Protein AF-A0A954VEJ2-F1 (afdb_monomer)

Sequence (117 aa):
IPELEGKYVFGDLALQNLPPRVDGRLFYADLTSGEIKEFQLPQFANGRLPDGLTVHGFGQDGHGELYAMVTNTPADGNGGIIYQLVAVPEPSSWFLFAGLCCLVIRNVRHRRSTLSG

pLDDT: mean 78.6, std 14.65, range [45.69, 95.62]

Mean predicted aligned error: 11.72 Å

Solvent-accessible surface area (backbone atoms only — not comparable to full-atom values): 7194 Å² total; per-residue (Å²): 98,81,93,48,66,83,42,52,75,49,54,41,68,48,75,47,86,75,76,63,42,44,50,10,43,44,31,34,31,38,71,87,82,68,47,77,46,76,45,77,35,83,93,35,76,94,34,29,44,63,91,37,22,18,45,78,48,74,50,66,55,97,86,63,51,43,33,39,35,29,34,73,63,78,94,78,79,86,67,65,46,79,44,76,65,74,76,79,78,74,80,60,63,66,59,62,51,53,56,51,51,56,56,52,56,57,55,59,64,66,70,71,79,80,85,87,134

Structure (mmCIF, N/CA/C/O backbone):
data_AF-A0A954VEJ2-F1
#
_entry.id   AF-A0A954VEJ2-F1
#
loop_
_atom_site.group_PDB
_atom_site.id
_atom_site.type_symbol
_atom_site.label_atom_id
_atom_site.label_alt_id
_atom_site.label_comp_id
_atom_site.label_asym_id
_atom_site.label_entity_id
_atom_site.label_seq_id
_atom_site.pdbx_PDB_ins_code
_atom_site.Cartn_x
_atom_site.Cartn_y
_atom_site.Cartn_z
_atom_site.occupancy
_atom_site.B_iso_or_equiv
_atom_site.auth_seq_id
_atom_site.auth_comp_id
_atom_site.auth_asym_id
_atom_site.auth_atom_id
_atom_site.pdbx_PDB_model_num
ATOM 1 N N . ILE A 1 1 ? -4.957 -8.327 9.677 1.00 83.12 1 ILE A N 1
ATOM 2 C CA . ILE A 1 1 ? -4.237 -7.375 10.561 1.00 83.12 1 ILE A CA 1
ATOM 3 C C . ILE A 1 1 ? -5.283 -6.660 11.407 1.00 83.12 1 ILE A C 1
ATOM 5 O O . ILE A 1 1 ? -6.064 -5.922 10.812 1.00 83.12 1 ILE A O 1
ATOM 9 N N . PRO A 1 2 ? -5.370 -6.919 12.723 1.00 85.75 2 PRO A N 1
ATOM 10 C CA . PRO A 1 2 ? -6.414 -6.345 13.582 1.00 85.75 2 PRO A CA 1
ATOM 11 C C . PRO A 1 2 ? -6.495 -4.813 13.528 1.00 85.75 2 PRO A C 1
ATOM 13 O O . PRO A 1 2 ? -7.575 -4.244 13.445 1.00 85.75 2 PRO A O 1
ATOM 16 N N . GLU A 1 3 ? -5.353 -4.131 13.473 1.00 85.75 3 GLU A N 1
ATOM 17 C CA . GLU A 1 3 ? -5.249 -2.666 13.472 1.00 85.75 3 GLU A CA 1
ATOM 18 C C . GLU A 1 3 ? -5.797 -2.019 12.188 1.00 85.75 3 GLU A C 1
ATOM 20 O O . GLU A 1 3 ? -6.033 -0.810 12.142 1.00 85.75 3 GLU A O 1
ATOM 25 N N . LEU A 1 4 ? -5.998 -2.820 11.139 1.00 87.56 4 LEU A N 1
ATOM 26 C CA . LEU A 1 4 ? -6.543 -2.390 9.855 1.00 87.56 4 LEU A CA 1
ATOM 27 C C . LEU A 1 4 ? -8.029 -2.703 9.690 1.00 87.56 4 LEU A C 1
ATOM 29 O O . LEU A 1 4 ? -8.602 -2.387 8.647 1.00 87.56 4 LEU A O 1
ATOM 33 N N . GLU A 1 5 ? -8.673 -3.303 10.689 1.00 88.00 5 GLU A N 1
ATOM 34 C CA . GLU A 1 5 ? -10.101 -3.580 10.618 1.00 88.00 5 GLU A CA 1
ATOM 35 C C . GLU A 1 5 ? -10.900 -2.276 10.435 1.00 88.00 5 GLU A C 1
ATOM 37 O O . GLU A 1 5 ? -10.717 -1.288 11.152 1.00 88.00 5 GLU A O 1
ATOM 42 N N . GLY A 1 6 ? -11.750 -2.245 9.403 1.00 88.12 6 GLY A N 1
ATOM 43 C CA . GLY A 1 6 ? -12.524 -1.059 9.024 1.00 88.12 6 GLY A CA 1
ATOM 44 C C . GLY A 1 6 ? -11.712 0.087 8.400 1.00 88.12 6 GLY A C 1
ATOM 45 O O . GLY A 1 6 ? -12.277 1.152 8.145 1.00 88.12 6 GLY A O 1
ATOM 46 N N . LYS A 1 7 ? -10.409 -0.096 8.142 1.00 91.56 7 LYS A N 1
ATOM 47 C CA . LYS A 1 7 ? -9.569 0.886 7.440 1.00 91.56 7 LYS A CA 1
ATOM 48 C C . LYS A 1 7 ? -9.497 0.569 5.949 1.00 91.56 7 LYS A C 1
ATOM 50 O O . LYS A 1 7 ? -9.474 -0.591 5.547 1.00 91.56 7 LYS A O 1
ATOM 55 N N . TYR A 1 8 ? -9.409 1.608 5.124 1.00 93.38 8 TYR A N 1
ATOM 56 C CA . TYR A 1 8 ? -9.186 1.463 3.684 1.00 93.38 8 TYR A CA 1
ATOM 57 C C . TYR A 1 8 ? -7.710 1.692 3.357 1.00 93.38 8 TYR A C 1
ATOM 59 O O . TYR A 1 8 ? -7.207 2.794 3.566 1.00 93.38 8 TYR A O 1
ATOM 67 N N . VAL A 1 9 ? -7.012 0.665 2.870 1.00 93.62 9 VAL A N 1
ATOM 68 C CA . VAL A 1 9 ? -5.568 0.710 2.578 1.00 93.62 9 VAL A CA 1
ATOM 69 C C . VAL A 1 9 ? -5.337 1.020 1.104 1.00 93.62 9 VAL A C 1
ATOM 71 O O . VAL A 1 9 ? -5.975 0.430 0.236 1.00 93.62 9 VAL A O 1
ATOM 74 N N . PHE A 1 10 ? -4.422 1.942 0.815 1.00 93.00 10 PHE A N 1
ATOM 75 C CA . PHE A 1 10 ? -4.079 2.337 -0.551 1.00 93.00 10 PHE A CA 1
ATOM 76 C C . PHE A 1 10 ? -2.633 2.841 -0.634 1.00 93.00 10 PHE A C 1
ATOM 78 O O . PHE A 1 10 ? -1.974 3.039 0.384 1.00 93.00 10 PHE A O 1
ATOM 85 N N . GLY A 1 11 ? -2.117 3.032 -1.847 1.00 90.38 11 GLY A N 1
ATOM 86 C CA . GLY A 1 11 ? -0.774 3.566 -2.080 1.00 90.38 11 GLY A CA 1
ATOM 87 C C . GLY A 1 11 ? -0.781 4.725 -3.069 1.00 90.38 11 GLY A C 1
ATOM 88 O O . GLY A 1 11 ? -1.759 4.906 -3.796 1.00 90.38 11 GLY A O 1
ATOM 89 N N . ASP A 1 12 ? 0.295 5.516 -3.087 1.00 82.25 12 ASP A N 1
ATOM 90 C CA . ASP A 1 12 ? 0.497 6.526 -4.129 1.00 82.25 12 ASP A CA 1
ATOM 91 C C . ASP A 1 12 ? 1.284 5.958 -5.322 1.00 82.25 12 ASP A C 1
ATOM 93 O O . ASP A 1 12 ? 2.307 5.284 -5.183 1.00 82.25 12 ASP A O 1
ATOM 97 N N . LEU A 1 13 ? 0.775 6.234 -6.526 1.00 71.88 13 LEU A N 1
ATOM 98 C CA . LEU A 1 13 ? 1.513 6.039 -7.766 1.00 71.88 13 LEU A CA 1
ATOM 99 C C . LEU A 1 13 ? 2.428 7.258 -7.903 1.00 71.88 13 LEU A C 1
ATOM 101 O O . LEU A 1 13 ? 1.961 8.380 -8.125 1.00 71.88 13 LEU A O 1
ATOM 105 N N . ALA A 1 14 ? 3.720 7.071 -7.653 1.00 63.62 14 ALA A N 1
ATOM 106 C CA . ALA A 1 14 ? 4.677 8.162 -7.545 1.00 63.62 14 ALA A CA 1
ATOM 107 C C . ALA A 1 14 ? 5.015 8.730 -8.945 1.00 63.62 14 ALA A C 1
ATOM 109 O O . ALA A 1 14 ? 6.013 8.390 -9.565 1.00 63.62 14 ALA A O 1
ATOM 110 N N . LEU A 1 15 ? 4.127 9.580 -9.478 1.00 58.31 15 LEU A N 1
ATOM 111 C CA . LEU A 1 15 ? 4.174 10.115 -10.851 1.00 58.31 15 LEU A CA 1
ATOM 112 C C . LEU A 1 15 ? 4.625 11.582 -10.939 1.00 58.31 15 LEU A C 1
ATOM 114 O O . LEU A 1 15 ? 4.197 12.305 -11.841 1.00 58.31 15 LEU A O 1
ATOM 118 N N . GLN A 1 16 ? 5.432 12.091 -10.004 1.00 56.09 16 GLN A N 1
ATOM 119 C CA . GLN A 1 16 ? 5.894 13.475 -10.164 1.00 56.09 16 GLN A CA 1
ATOM 120 C C . GLN A 1 16 ? 6.986 13.568 -11.227 1.00 56.09 16 GLN A C 1
ATOM 122 O O . GLN A 1 16 ? 8.041 12.959 -11.105 1.00 56.09 16 GLN A O 1
ATOM 127 N N . ASN A 1 17 ? 6.754 14.401 -12.238 1.00 56.88 17 ASN A N 1
ATOM 128 C CA . ASN A 1 17 ? 7.788 14.879 -13.142 1.00 56.88 17 ASN A CA 1
ATOM 129 C C . ASN A 1 17 ? 8.406 16.147 -12.523 1.00 56.88 17 ASN A C 1
ATOM 131 O O . ASN A 1 17 ? 7.915 17.241 -12.770 1.00 56.88 17 ASN A O 1
ATOM 135 N N . LEU A 1 18 ? 9.480 15.973 -11.743 1.00 54.44 18 LEU A N 1
ATOM 136 C CA . LEU A 1 18 ? 10.424 16.992 -11.230 1.00 54.44 18 LEU A CA 1
ATOM 137 C C . LEU A 1 18 ? 10.115 17.677 -9.869 1.00 54.44 18 LEU A C 1
ATOM 139 O O . LEU A 1 18 ? 9.266 18.563 -9.803 1.00 54.44 18 LEU A O 1
ATOM 143 N N . PRO A 1 19 ? 10.913 17.381 -8.816 1.00 57.16 19 PRO A N 1
ATOM 144 C CA . PRO A 1 19 ? 11.830 16.242 -8.731 1.00 57.16 19 PRO A CA 1
ATOM 145 C C . PRO A 1 19 ? 11.023 14.933 -8.716 1.00 57.16 19 PRO A C 1
ATOM 147 O O . PRO A 1 19 ? 9.947 14.902 -8.116 1.00 57.16 19 PRO A O 1
ATOM 150 N N . PRO A 1 20 ? 11.495 13.856 -9.372 1.00 62.72 20 PRO A N 1
ATOM 151 C CA . PRO A 1 20 ? 10.794 12.584 -9.353 1.00 62.72 20 PRO A CA 1
ATOM 152 C C . PRO A 1 20 ? 10.554 12.139 -7.920 1.00 62.72 20 PRO A C 1
ATOM 154 O O . PRO A 1 20 ? 11.497 11.952 -7.149 1.00 62.72 20 PRO A O 1
ATOM 157 N N . ARG A 1 21 ? 9.284 11.990 -7.546 1.00 59.66 21 ARG A N 1
ATOM 158 C CA . ARG A 1 21 ? 8.957 11.250 -6.336 1.00 59.66 21 ARG A CA 1
ATOM 159 C C . ARG A 1 21 ? 9.164 9.795 -6.722 1.00 59.66 21 ARG A C 1
ATOM 161 O O . ARG A 1 21 ? 8.325 9.237 -7.407 1.00 59.66 21 ARG A O 1
ATOM 168 N N . VAL A 1 22 ? 10.339 9.264 -6.406 1.00 64.56 22 VAL A N 1
ATOM 169 C CA . VAL A 1 22 ? 10.743 7.932 -6.870 1.00 64.56 22 VAL A CA 1
ATOM 170 C C . VAL A 1 22 ? 10.048 6.861 -6.031 1.00 64.56 22 VAL A C 1
ATOM 172 O O . VAL A 1 22 ? 9.535 5.891 -6.565 1.00 64.56 22 VAL A O 1
ATOM 175 N N . ASP A 1 23 ? 9.923 7.102 -4.728 1.00 78.12 23 ASP A N 1
ATOM 176 C CA . ASP A 1 23 ? 9.514 6.074 -3.777 1.00 78.12 23 ASP A CA 1
ATOM 177 C C . ASP A 1 23 ? 8.035 6.199 -3.386 1.00 78.12 23 ASP A C 1
ATOM 179 O O . ASP A 1 23 ? 7.609 7.174 -2.739 1.00 78.12 23 ASP A O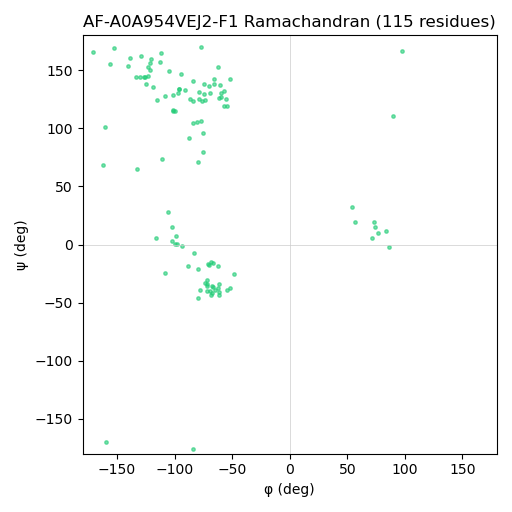 1
ATOM 183 N N . GLY A 1 24 ? 7.254 5.190 -3.767 1.00 83.88 24 GLY A N 1
ATOM 184 C CA . GLY A 1 24 ? 5.857 5.049 -3.387 1.00 83.88 24 GLY A CA 1
ATOM 185 C C . GLY A 1 24 ? 5.676 4.913 -1.875 1.00 83.88 24 GLY A C 1
ATOM 186 O O . GLY A 1 24 ? 6.552 4.457 -1.133 1.00 83.88 24 GLY A O 1
ATOM 187 N N . ARG A 1 25 ? 4.505 5.332 -1.409 1.00 88.31 25 ARG A N 1
ATOM 188 C CA . A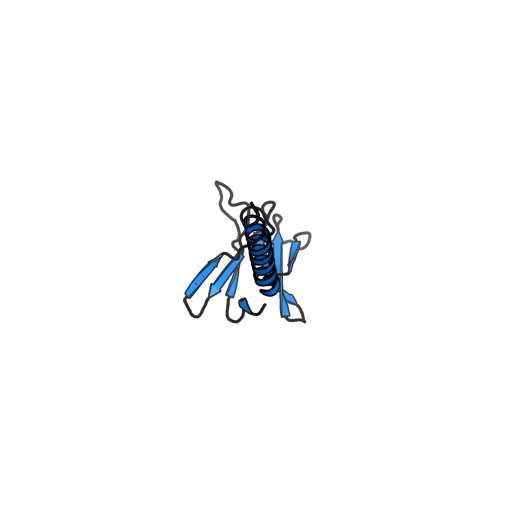RG A 1 25 ? 4.065 5.238 -0.017 1.00 88.31 25 ARG A CA 1
ATOM 189 C C . ARG A 1 25 ? 2.787 4.441 0.092 1.00 88.31 25 ARG A C 1
ATOM 191 O O . ARG A 1 25 ? 1.984 4.392 -0.838 1.00 88.31 25 ARG A O 1
ATOM 198 N N . LEU A 1 26 ? 2.588 3.887 1.278 1.00 91.25 26 LEU A N 1
ATOM 199 C CA . LEU A 1 26 ? 1.340 3.270 1.678 1.00 91.25 26 LEU A CA 1
ATOM 200 C C . LEU A 1 26 ? 0.607 4.191 2.653 1.00 91.25 26 LEU A C 1
ATOM 202 O O . LEU A 1 26 ? 1.215 4.933 3.424 1.00 91.25 26 LEU A O 1
ATOM 206 N N . PHE A 1 27 ? -0.713 4.125 2.617 1.00 92.25 27 PHE A N 1
ATOM 207 C CA . PHE A 1 27 ? -1.619 4.897 3.448 1.00 92.25 27 PHE A CA 1
ATOM 208 C C . PHE A 1 27 ? -2.766 4.017 3.913 1.00 92.25 27 PHE A C 1
ATOM 210 O O . PHE A 1 27 ? -3.092 3.000 3.297 1.00 92.25 27 PHE A O 1
ATOM 217 N N . TYR A 1 28 ? -3.427 4.465 4.970 1.00 93.50 28 TYR A N 1
ATOM 218 C CA . TYR A 1 28 ? -4.744 3.978 5.327 1.00 93.50 28 TYR A CA 1
ATOM 219 C C . TYR A 1 28 ? -5.671 5.150 5.642 1.00 93.50 28 TYR A C 1
ATOM 221 O O . TYR A 1 28 ? -5.249 6.167 6.199 1.00 93.50 28 TYR A O 1
ATOM 229 N N . ALA A 1 29 ? -6.940 5.002 5.278 1.00 95.62 29 ALA A N 1
ATOM 230 C CA . ALA A 1 29 ? -8.006 5.896 5.689 1.00 95.62 29 ALA A CA 1
ATOM 231 C C . ALA A 1 29 ? -8.809 5.256 6.820 1.00 95.62 29 ALA A C 1
ATOM 233 O O . ALA A 1 29 ? -9.271 4.116 6.712 1.00 95.62 29 ALA A O 1
ATOM 234 N N . ASP A 1 30 ? -8.990 6.010 7.896 1.00 94.31 30 ASP A N 1
ATOM 235 C CA . ASP A 1 30 ? -9.999 5.733 8.902 1.00 94.31 30 ASP A CA 1
ATOM 236 C C . ASP A 1 30 ? -11.327 6.319 8.431 1.00 94.31 30 ASP A C 1
ATOM 238 O O . ASP A 1 30 ? -11.535 7.530 8.470 1.00 94.31 30 ASP A O 1
ATOM 242 N N . LEU A 1 31 ? -12.229 5.457 7.965 1.00 89.00 31 LEU A N 1
ATOM 243 C CA . LEU A 1 31 ? -13.510 5.896 7.413 1.00 89.00 31 LEU A CA 1
ATOM 244 C C . LEU A 1 31 ? -14.463 6.446 8.483 1.00 89.00 31 LEU A C 1
ATOM 246 O O . LEU A 1 31 ? -15.405 7.157 8.145 1.00 89.00 31 LEU A O 1
ATOM 250 N N . THR A 1 32 ? -14.209 6.152 9.761 1.00 91.25 32 THR A N 1
ATOM 251 C CA . THR A 1 32 ? -15.015 6.657 10.876 1.00 91.25 32 THR A CA 1
ATOM 252 C C . THR A 1 32 ? -14.630 8.089 11.228 1.00 91.25 32 THR A C 1
ATOM 254 O O . THR A 1 32 ? -15.505 8.930 11.417 1.00 91.25 32 THR A O 1
ATOM 257 N N . SER A 1 33 ? -13.328 8.383 11.323 1.00 93.56 33 SER A N 1
ATOM 258 C CA . SER A 1 33 ? -12.841 9.735 11.637 1.00 93.56 33 SER A CA 1
ATOM 259 C C . SER A 1 33 ? -12.654 10.620 10.402 1.00 93.56 33 SER A C 1
ATOM 261 O O . SER A 1 33 ? -12.582 11.840 10.531 1.00 93.56 33 SER A O 1
ATOM 263 N N . GLY A 1 34 ? -12.569 10.025 9.209 1.00 93.25 34 GLY A N 1
ATOM 264 C CA . GLY A 1 34 ? -12.239 10.714 7.961 1.00 93.25 34 GLY A CA 1
ATOM 265 C C . GLY A 1 34 ? -10.748 11.034 7.804 1.00 93.25 34 GLY A C 1
ATOM 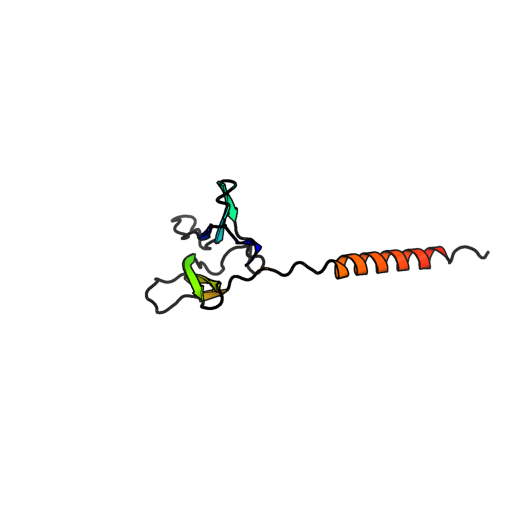266 O O . GLY A 1 34 ? -10.375 11.778 6.899 1.00 93.25 34 GLY A O 1
ATOM 267 N N . GLU A 1 35 ? -9.882 10.506 8.673 1.00 95.31 35 GLU A N 1
ATOM 268 C CA . GLU A 1 35 ? -8.444 10.772 8.627 1.00 95.31 35 GLU A CA 1
ATOM 269 C C . GLU A 1 35 ? -7.721 9.852 7.641 1.00 95.31 35 GLU A C 1
ATOM 271 O O . GLU A 1 35 ? -7.964 8.646 7.595 1.00 95.31 35 GLU A O 1
ATOM 276 N N . ILE A 1 36 ? -6.753 10.410 6.912 1.00 94.69 36 ILE A N 1
ATOM 277 C CA . ILE A 1 36 ? -5.791 9.652 6.107 1.00 94.69 36 ILE A CA 1
ATOM 278 C C . ILE A 1 36 ? -4.433 9.724 6.796 1.00 94.69 36 ILE A C 1
ATOM 280 O O . ILE A 1 36 ? -3.940 10.813 7.097 1.00 94.69 36 ILE A O 1
ATOM 284 N N . LYS A 1 37 ? -3.815 8.565 7.028 1.00 92.56 37 LYS A N 1
ATOM 285 C CA . LYS A 1 37 ? -2.513 8.445 7.691 1.00 92.56 37 LYS A CA 1
ATOM 286 C C . LYS A 1 37 ? -1.544 7.646 6.833 1.00 92.56 37 LYS A C 1
ATOM 288 O O . LYS A 1 37 ? -1.929 6.706 6.140 1.00 92.56 37 LYS A O 1
ATOM 293 N N . GLU A 1 38 ? -0.275 8.041 6.878 1.00 89.69 38 GLU A N 1
ATOM 294 C CA . GLU A 1 38 ? 0.807 7.331 6.196 1.00 89.69 38 GLU A CA 1
ATOM 295 C C . GLU A 1 38 ? 1.138 6.040 6.953 1.00 89.69 38 GLU A C 1
ATOM 297 O O . GLU A 1 38 ? 1.351 6.049 8.169 1.00 89.69 38 GLU A O 1
ATOM 302 N N . PHE A 1 39 ? 1.175 4.931 6.221 1.00 86.56 39 PHE A N 1
ATOM 303 C CA . PHE A 1 39 ? 1.565 3.627 6.728 1.00 86.56 39 PHE A CA 1
ATOM 304 C C . PHE A 1 39 ? 3.091 3.604 6.843 1.00 86.56 39 PHE A C 1
ATOM 306 O O . PHE A 1 39 ? 3.798 3.566 5.837 1.00 86.56 39 PHE A O 1
ATOM 313 N N . GLN A 1 40 ? 3.608 3.681 8.068 1.00 84.62 40 GLN A N 1
ATOM 314 C CA . GLN A 1 40 ? 5.052 3.713 8.292 1.00 84.62 40 GLN A CA 1
ATOM 315 C C . GLN A 1 40 ? 5.672 2.353 7.956 1.00 84.62 40 GLN A C 1
ATOM 317 O O . GLN A 1 40 ? 5.210 1.321 8.440 1.00 84.62 40 GLN A O 1
ATOM 322 N N . LEU A 1 41 ? 6.738 2.365 7.154 1.00 85.06 41 LEU A N 1
ATOM 323 C CA . LEU A 1 41 ? 7.504 1.175 6.774 1.00 85.06 41 LEU A CA 1
ATOM 324 C C . LEU A 1 41 ? 8.896 1.221 7.425 1.00 85.06 41 LEU A C 1
ATOM 326 O O . LEU A 1 41 ? 9.879 1.528 6.748 1.00 85.06 41 LEU A O 1
ATOM 330 N N . PRO A 1 42 ? 9.009 0.978 8.743 1.00 84.31 42 PRO A N 1
ATOM 331 C CA . PRO A 1 42 ? 10.251 1.189 9.491 1.00 84.31 42 PRO A CA 1
ATOM 332 C C . PRO A 1 42 ? 11.421 0.317 9.012 1.00 84.31 42 PRO A C 1
ATOM 334 O O . PRO A 1 42 ? 12.572 0.631 9.300 1.00 84.31 42 PRO A O 1
ATOM 337 N N . GLN A 1 43 ? 11.147 -0.763 8.279 1.00 84.25 43 GLN A N 1
ATOM 338 C CA . GLN A 1 43 ? 12.165 -1.612 7.663 1.00 84.25 43 GLN A CA 1
ATOM 339 C C . GLN A 1 43 ? 12.893 -0.945 6.485 1.00 84.25 43 GLN A C 1
ATOM 341 O O . GLN A 1 43 ? 13.953 -1.420 6.082 1.00 84.25 43 GLN A O 1
ATOM 346 N N . PHE A 1 44 ? 12.340 0.132 5.925 1.00 86.69 44 PHE A N 1
ATOM 347 C CA . PHE A 1 44 ? 12.916 0.843 4.791 1.00 86.69 44 PHE A CA 1
ATOM 348 C C . PHE A 1 44 ? 13.386 2.246 5.174 1.00 86.69 44 PHE A C 1
ATOM 350 O O . PHE A 1 44 ? 12.910 2.868 6.128 1.00 86.69 44 PHE A O 1
ATOM 357 N N . ALA A 1 45 ? 14.323 2.777 4.388 1.00 83.00 45 ALA A N 1
ATOM 358 C CA . ALA A 1 45 ? 14.839 4.121 4.593 1.00 83.00 45 ALA A CA 1
ATOM 359 C C . ALA A 1 45 ? 13.709 5.161 4.496 1.00 83.00 45 ALA A C 1
ATOM 361 O O . ALA A 1 45 ? 12.925 5.170 3.548 1.00 83.00 45 ALA A O 1
ATOM 362 N N . ASN A 1 46 ? 13.636 6.056 5.485 1.00 80.94 46 ASN A N 1
ATOM 363 C CA . ASN A 1 46 ? 12.637 7.128 5.566 1.00 80.94 46 ASN A CA 1
ATOM 364 C C . ASN A 1 46 ? 11.168 6.657 5.539 1.00 80.94 46 ASN A C 1
ATOM 366 O O . ASN A 1 46 ? 10.290 7.463 5.235 1.00 80.94 46 ASN A O 1
ATOM 370 N N . GLY A 1 47 ? 10.895 5.380 5.834 1.00 81.31 47 GLY A N 1
ATOM 371 C CA . GLY A 1 47 ? 9.534 4.840 5.865 1.00 81.31 47 GLY A CA 1
ATOM 372 C C . GLY A 1 47 ? 8.891 4.641 4.489 1.00 81.31 47 GLY A C 1
ATOM 373 O O . GLY A 1 47 ? 7.667 4.578 4.410 1.00 81.31 47 GLY A O 1
ATOM 374 N N . ARG A 1 48 ? 9.680 4.571 3.408 1.00 84.75 48 ARG A N 1
ATOM 375 C CA . ARG A 1 48 ? 9.182 4.511 2.020 1.00 84.75 48 ARG A CA 1
ATOM 376 C C . ARG A 1 48 ? 9.638 3.257 1.297 1.00 84.75 48 ARG A C 1
ATOM 378 O O . ARG A 1 48 ? 10.626 2.651 1.688 1.00 84.75 48 ARG A O 1
ATOM 385 N N . LEU A 1 49 ? 8.933 2.885 0.232 1.00 88.31 49 LEU A N 1
ATOM 386 C CA . LEU A 1 49 ? 9.376 1.791 -0.627 1.00 88.31 49 LEU A CA 1
ATOM 387 C C . LEU A 1 49 ? 10.753 2.118 -1.241 1.00 88.31 49 LEU A C 1
ATOM 389 O O . LEU A 1 49 ? 10.962 3.257 -1.645 1.00 88.31 49 LEU A O 1
ATOM 393 N N . PRO A 1 50 ? 11.700 1.170 -1.293 1.00 87.56 50 PRO A N 1
ATOM 394 C CA . PRO A 1 50 ? 13.031 1.431 -1.835 1.00 87.56 50 PRO A CA 1
ATOM 395 C C . PRO A 1 50 ? 13.035 1.459 -3.371 1.00 87.56 50 PRO A C 1
ATOM 397 O O . PRO A 1 50 ? 12.073 1.043 -4.016 1.00 87.56 50 PRO A O 1
ATOM 400 N N . ASP A 1 51 ? 14.156 1.893 -3.950 1.00 86.38 51 ASP A N 1
ATOM 401 C CA . ASP A 1 51 ? 14.517 1.704 -5.364 1.00 86.38 51 ASP A CA 1
ATOM 402 C C . ASP A 1 51 ? 13.474 2.180 -6.386 1.00 86.38 51 ASP A C 1
ATOM 404 O O . ASP A 1 51 ? 13.329 1.614 -7.475 1.00 86.38 51 ASP A O 1
ATOM 408 N N . GLY A 1 52 ? 12.735 3.239 -6.057 1.00 83.94 52 GLY A N 1
ATOM 409 C CA . GLY A 1 52 ? 11.746 3.798 -6.963 1.00 83.94 52 GLY A CA 1
ATOM 410 C C . GLY A 1 52 ? 10.468 2.965 -7.107 1.00 83.94 52 GLY A C 1
ATOM 411 O O . GLY A 1 52 ? 9.728 3.129 -8.077 1.00 83.94 52 GLY A O 1
ATOM 412 N N . LEU A 1 53 ? 10.233 2.009 -6.205 1.00 88.06 53 LEU A N 1
ATOM 413 C CA . LEU A 1 53 ? 9.068 1.133 -6.259 1.00 88.06 53 LEU A CA 1
ATOM 414 C C . LEU A 1 53 ? 7.789 1.908 -5.937 1.00 88.06 53 LEU A C 1
ATOM 416 O O . LEU A 1 53 ? 7.718 2.662 -4.966 1.00 88.06 53 LEU A O 1
ATOM 420 N N . THR A 1 54 ? 6.739 1.658 -6.716 1.00 88.75 54 THR A N 1
ATOM 421 C CA . THR A 1 54 ? 5.408 2.240 -6.506 1.00 88.75 54 THR A CA 1
ATOM 422 C C . THR A 1 54 ? 4.355 1.156 -6.360 1.00 88.75 54 THR A C 1
ATOM 424 O O . THR A 1 54 ? 4.525 0.047 -6.868 1.00 88.75 54 THR A O 1
ATOM 427 N N . VAL A 1 55 ? 3.270 1.454 -5.642 1.00 90.06 55 VAL A N 1
ATOM 428 C CA . VAL A 1 55 ? 2.184 0.492 -5.418 1.00 90.06 55 VAL A CA 1
ATOM 429 C C . VAL A 1 55 ? 1.290 0.431 -6.650 1.00 90.06 55 VAL A C 1
ATOM 431 O O . VAL A 1 55 ? 0.757 1.447 -7.086 1.00 90.06 55 VAL A O 1
ATOM 434 N N . HIS A 1 56 ? 1.099 -0.770 -7.185 1.00 88.75 56 HIS A N 1
ATOM 435 C CA . HIS A 1 56 ? 0.263 -1.017 -8.362 1.00 88.75 56 HIS A CA 1
ATOM 436 C C . HIS A 1 56 ? -1.044 -1.732 -8.032 1.00 88.75 56 HIS A C 1
ATOM 438 O O . HIS A 1 56 ? -2.024 -1.605 -8.763 1.00 88.75 56 HIS A O 1
ATOM 444 N N . GLY A 1 57 ? -1.079 -2.477 -6.933 1.00 89.50 57 GLY A N 1
ATOM 445 C CA . GLY A 1 57 ? -2.277 -3.190 -6.534 1.00 89.50 57 GLY A CA 1
ATOM 446 C C . GLY A 1 57 ? -2.156 -3.791 -5.149 1.00 89.50 57 GLY A C 1
ATOM 447 O O . GLY A 1 57 ? -1.064 -3.914 -4.594 1.00 89.50 57 GLY A O 1
ATOM 448 N N . PHE A 1 58 ? -3.307 -4.183 -4.620 1.00 93.12 58 PHE A N 1
ATOM 449 C CA . PHE A 1 58 ? -3.416 -4.941 -3.386 1.00 93.12 58 PHE A CA 1
ATOM 450 C C . PHE A 1 58 ? -4.143 -6.251 -3.661 1.00 93.12 58 PHE A C 1
ATOM 452 O O . PHE A 1 58 ? -4.994 -6.324 -4.548 1.00 93.12 58 PHE A O 1
ATOM 459 N N . GLY A 1 59 ? -3.806 -7.274 -2.889 1.00 92.56 59 GLY A N 1
ATOM 460 C CA . GLY A 1 59 ? -4.453 -8.576 -2.940 1.00 92.56 59 GLY A CA 1
ATOM 461 C C . GLY A 1 59 ? -4.619 -9.143 -1.542 1.00 92.56 59 GLY A C 1
ATOM 462 O O . GLY A 1 59 ? -3.852 -8.815 -0.638 1.00 92.56 59 GLY A O 1
ATOM 463 N N . GLN A 1 60 ? -5.623 -9.992 -1.376 1.00 93.75 60 GLN A N 1
ATOM 464 C CA . GLN A 1 60 ? -5.808 -10.786 -0.173 1.00 93.75 60 GLN A CA 1
ATOM 465 C C . GLN A 1 60 ? -5.745 -12.262 -0.559 1.00 93.75 60 GLN A C 1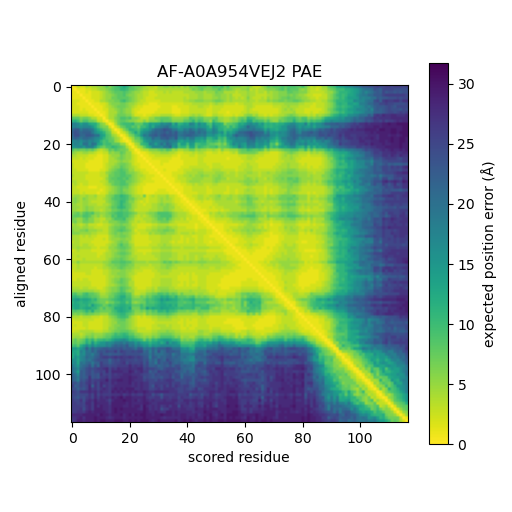
ATOM 467 O O . GLN A 1 60 ? -6.308 -12.646 -1.587 1.00 93.75 60 GLN A O 1
ATOM 472 N N . ASP A 1 61 ? -5.035 -13.073 0.220 1.00 94.25 61 ASP A N 1
ATOM 473 C CA . ASP A 1 61 ? -4.991 -14.518 -0.006 1.00 94.25 61 ASP A CA 1
ATOM 474 C C . ASP A 1 61 ? -6.186 -15.246 0.647 1.00 94.25 61 ASP A C 1
ATOM 476 O O . ASP A 1 61 ? -7.086 -14.635 1.228 1.00 94.25 61 ASP A O 1
ATOM 480 N N . GLY A 1 62 ? -6.190 -16.582 0.566 1.00 94.50 62 GLY A N 1
ATOM 481 C CA . GLY A 1 62 ? -7.240 -17.418 1.156 1.00 94.50 62 GLY A CA 1
ATOM 482 C C . GLY A 1 62 ? -7.292 -17.408 2.691 1.00 94.50 62 GLY A C 1
ATOM 483 O O . GLY A 1 62 ? -8.307 -17.815 3.254 1.00 94.50 62 GLY A O 1
ATOM 484 N N . HIS A 1 63 ? -6.240 -16.938 3.368 1.00 93.31 63 HIS A N 1
ATOM 485 C CA . HIS A 1 63 ? -6.166 -16.821 4.829 1.00 93.31 63 HIS A CA 1
ATOM 486 C C . HIS A 1 63 ? -6.474 -15.407 5.328 1.00 93.31 63 HIS A C 1
ATOM 488 O O . HIS A 1 63 ? -6.460 -15.151 6.533 1.00 93.31 63 HIS A O 1
ATOM 494 N N . GLY A 1 64 ? -6.778 -14.483 4.418 1.00 89.69 64 GLY A N 1
ATOM 495 C CA . GLY A 1 64 ? -7.084 -13.105 4.755 1.00 89.69 64 GLY A CA 1
ATOM 496 C C . GLY A 1 64 ? -5.851 -12.216 4.939 1.00 89.69 64 GLY A C 1
ATOM 497 O O . GLY A 1 64 ? -5.986 -11.087 5.423 1.00 89.69 64 GLY A O 1
ATOM 498 N N . GLU A 1 65 ? -4.666 -12.687 4.563 1.00 92.81 65 GLU A N 1
ATOM 499 C CA . GLU A 1 65 ? -3.425 -11.923 4.615 1.00 92.81 65 GLU A CA 1
ATOM 500 C C . GLU A 1 65 ? -3.389 -10.880 3.496 1.00 92.81 65 GLU A C 1
ATOM 502 O O . GLU A 1 65 ? -3.785 -11.151 2.363 1.00 92.81 65 GLU A O 1
ATOM 507 N N . LEU A 1 66 ? -2.925 -9.672 3.815 1.00 93.38 66 LEU A N 1
ATOM 508 C CA . LEU A 1 66 ? -2.917 -8.544 2.889 1.00 93.38 66 LEU A CA 1
ATOM 509 C C . LEU A 1 66 ? -1.554 -8.419 2.208 1.00 93.38 66 LEU A C 1
ATOM 511 O O . LEU A 1 66 ? -0.517 -8.419 2.871 1.00 93.38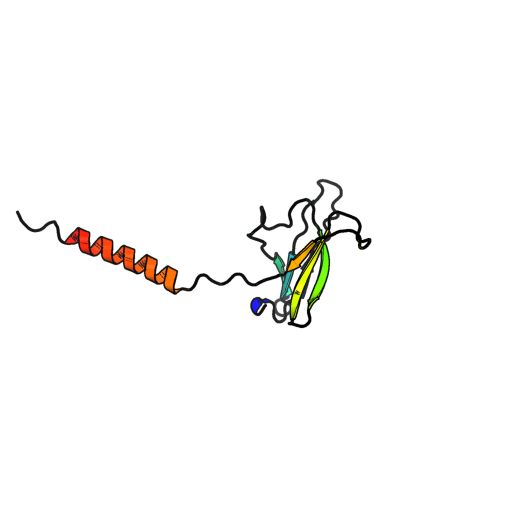 66 LEU A O 1
ATOM 515 N N . TYR A 1 67 ? -1.573 -8.231 0.895 1.00 94.38 67 TYR A N 1
ATOM 516 C CA . TYR A 1 67 ? -0.391 -8.118 0.055 1.00 94.38 67 TYR A CA 1
ATOM 517 C C . TYR A 1 67 ? -0.438 -6.847 -0.789 1.00 94.38 67 TYR A C 1
ATOM 519 O O . TYR A 1 67 ? -1.501 -6.454 -1.270 1.00 94.38 67 TYR A O 1
ATOM 527 N N . ALA A 1 68 ? 0.722 -6.231 -1.004 1.00 93.12 68 ALA A N 1
ATOM 528 C CA . ALA A 1 68 ? 0.913 -5.117 -1.923 1.00 93.12 68 ALA A CA 1
ATOM 529 C C . ALA A 1 68 ? 1.838 -5.533 -3.069 1.00 93.12 68 ALA A C 1
ATOM 531 O O . ALA A 1 68 ? 2.969 -5.965 -2.841 1.00 93.12 68 ALA A O 1
ATOM 532 N N . MET A 1 69 ? 1.362 -5.368 -4.301 1.00 92.06 69 MET A N 1
ATOM 533 C CA . MET A 1 69 ? 2.190 -5.455 -5.496 1.00 92.06 69 MET A CA 1
ATOM 534 C C . MET A 1 69 ? 2.863 -4.111 -5.727 1.00 92.06 69 MET A C 1
ATOM 536 O O . MET A 1 69 ? 2.187 -3.087 -5.879 1.00 92.06 69 MET A O 1
ATOM 540 N N . VAL A 1 70 ? 4.189 -4.131 -5.796 1.00 90.62 70 VAL A N 1
ATOM 541 C CA . VAL A 1 70 ? 5.000 -2.955 -6.086 1.00 90.62 70 VAL A CA 1
ATOM 542 C C . VAL A 1 70 ? 5.884 -3.187 -7.298 1.00 90.62 70 VAL A C 1
ATOM 544 O O . VAL A 1 70 ? 6.364 -4.294 -7.528 1.00 90.62 70 VAL A O 1
ATOM 547 N N . THR A 1 71 ? 6.107 -2.146 -8.088 1.00 89.06 71 THR A N 1
ATOM 548 C CA . THR A 1 71 ? 7.022 -2.213 -9.227 1.00 89.06 71 THR A CA 1
ATOM 549 C C . THR A 1 71 ? 7.546 -0.827 -9.594 1.00 89.06 71 THR A C 1
ATOM 551 O O . THR A 1 71 ? 6.934 0.196 -9.277 1.00 89.06 71 THR A O 1
ATOM 554 N N . ASN A 1 72 ? 8.711 -0.809 -10.234 1.00 86.38 72 ASN A N 1
ATOM 555 C CA . ASN A 1 72 ? 9.314 0.347 -10.896 1.00 86.38 72 ASN A CA 1
ATOM 556 C C . ASN A 1 72 ? 9.440 0.123 -12.419 1.00 86.38 72 ASN A C 1
ATOM 558 O O . ASN A 1 72 ? 9.994 0.955 -13.135 1.00 86.38 72 ASN A O 1
ATOM 562 N N . THR A 1 73 ? 8.901 -0.992 -12.921 1.00 81.88 73 THR A N 1
ATOM 563 C CA . THR A 1 73 ? 8.746 -1.318 -14.342 1.00 81.88 73 THR A CA 1
ATOM 564 C C . THR A 1 73 ? 7.262 -1.320 -14.726 1.00 81.88 73 THR A C 1
ATOM 566 O O . THR A 1 73 ? 6.397 -1.369 -13.846 1.00 81.88 73 THR A O 1
ATOM 569 N N . PRO A 1 74 ? 6.921 -1.285 -16.028 1.00 77.25 74 PRO A N 1
ATOM 570 C CA . PRO A 1 74 ? 5.538 -1.446 -16.471 1.00 77.25 74 PRO A CA 1
ATOM 571 C C . PRO A 1 74 ? 4.877 -2.700 -15.874 1.00 77.25 74 PRO A C 1
ATOM 573 O O . PRO A 1 74 ? 5.514 -3.743 -15.748 1.00 77.25 74 PRO A O 1
ATOM 576 N N . ALA A 1 75 ? 3.592 -2.608 -15.521 1.00 70.62 75 ALA A N 1
ATOM 577 C CA . ALA A 1 75 ? 2.809 -3.752 -15.048 1.00 70.62 75 ALA A CA 1
ATOM 578 C C . ALA A 1 75 ? 2.339 -4.625 -16.221 1.00 70.62 75 ALA A C 1
ATOM 580 O O . ALA A 1 75 ? 1.163 -4.633 -16.576 1.00 70.62 75 ALA A O 1
ATOM 581 N N . ASP A 1 76 ? 3.283 -5.336 -16.832 1.00 79.12 76 ASP A N 1
ATOM 582 C CA . ASP A 1 76 ? 3.076 -6.249 -17.963 1.00 79.12 76 ASP A CA 1
ATOM 583 C C . ASP A 1 76 ? 3.074 -7.736 -17.557 1.00 79.12 76 ASP A C 1
ATOM 585 O O . ASP A 1 76 ? 2.948 -8.617 -18.405 1.00 79.12 76 ASP A O 1
ATOM 589 N N . GLY A 1 77 ? 3.195 -8.016 -16.255 1.00 74.88 77 GLY A N 1
ATOM 590 C CA . GLY A 1 77 ? 3.227 -9.369 -15.697 1.00 74.88 77 GLY A CA 1
ATOM 591 C C . GLY A 1 77 ? 4.613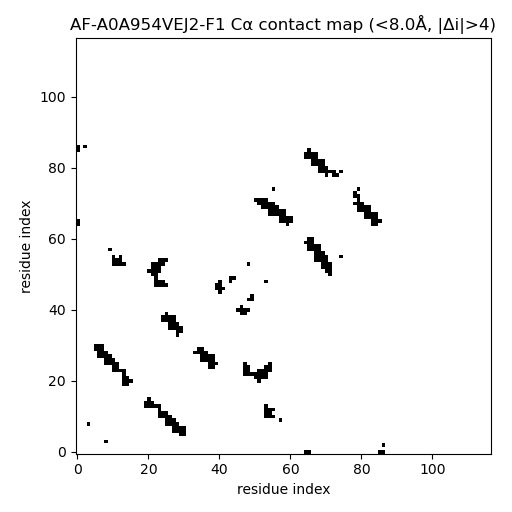 -10.022 -15.667 1.00 74.88 77 GLY A C 1
ATOM 592 O O . GLY A 1 77 ? 4.731 -11.117 -15.127 1.00 74.88 77 GLY A O 1
ATOM 593 N N . ASN A 1 78 ? 5.661 -9.361 -16.173 1.00 81.12 78 ASN A N 1
ATOM 594 C CA . ASN A 1 78 ? 7.027 -9.901 -16.201 1.00 81.12 78 ASN A CA 1
ATOM 595 C C . ASN A 1 78 ? 7.924 -9.380 -15.065 1.00 81.12 78 ASN A C 1
ATOM 597 O O . ASN A 1 78 ? 9.126 -9.649 -15.050 1.00 81.12 78 ASN A O 1
ATOM 601 N N . GLY A 1 79 ? 7.365 -8.633 -14.112 1.00 81.06 79 GLY A N 1
ATOM 602 C CA . GLY A 1 79 ? 8.119 -8.041 -13.014 1.00 81.06 79 GLY A CA 1
ATOM 603 C C . GLY A 1 79 ? 7.264 -7.669 -11.809 1.00 81.06 79 GLY A C 1
ATOM 604 O O . GLY A 1 79 ? 6.083 -8.008 -11.719 1.00 81.06 79 GLY A O 1
ATOM 605 N N . GLY A 1 80 ? 7.892 -6.943 -10.887 1.00 87.94 80 GLY A N 1
ATOM 606 C CA . GLY A 1 80 ? 7.302 -6.520 -9.625 1.00 87.94 80 GLY A CA 1
ATOM 607 C C . GLY A 1 80 ? 7.658 -7.423 -8.446 1.00 87.94 80 GLY A C 1
ATOM 608 O O . GLY A 1 80 ? 8.199 -8.519 -8.585 1.00 87.94 80 GLY A O 1
ATOM 609 N N . ILE A 1 81 ? 7.367 -6.911 -7.258 1.00 91.69 81 ILE A N 1
ATOM 610 C CA . ILE A 1 81 ? 7.594 -7.553 -5.968 1.00 91.69 81 ILE A CA 1
ATOM 611 C C . ILE A 1 81 ? 6.257 -7.578 -5.234 1.00 91.69 81 ILE A C 1
ATOM 613 O O . ILE A 1 81 ? 5.514 -6.596 -5.247 1.00 91.69 81 ILE A O 1
ATOM 617 N N . ILE A 1 82 ? 5.951 -8.698 -4.584 1.00 92.75 82 ILE A N 1
ATOM 618 C CA . ILE A 1 82 ? 4.801 -8.810 -3.690 1.00 92.75 82 ILE A CA 1
ATOM 619 C C . ILE A 1 82 ? 5.304 -8.715 -2.252 1.00 92.75 82 ILE A C 1
ATOM 621 O O . ILE A 1 82 ? 6.051 -9.580 -1.796 1.00 92.75 82 ILE A O 1
ATOM 625 N N . TYR A 1 83 ? 4.891 -7.672 -1.535 1.00 93.19 83 TYR A N 1
ATOM 626 C CA . TYR A 1 83 ? 5.126 -7.553 -0.100 1.00 93.19 83 TYR A CA 1
ATOM 627 C C . TYR A 1 83 ? 3.902 -8.010 0.678 1.00 93.19 83 TYR A C 1
ATOM 629 O O . TYR A 1 83 ? 2.794 -7.540 0.429 1.00 93.19 83 TYR A O 1
ATOM 637 N N . GLN A 1 84 ? 4.112 -8.884 1.658 1.00 93.44 84 GLN A N 1
ATOM 638 C CA . GLN A 1 84 ? 3.110 -9.181 2.673 1.00 93.44 84 GLN A CA 1
ATOM 639 C C . GLN A 1 84 ? 3.101 -8.062 3.716 1.00 93.44 84 GLN A C 1
ATOM 641 O O . GLN A 1 84 ? 4.153 -7.677 4.233 1.00 93.44 84 GLN A O 1
ATOM 646 N N . LEU A 1 85 ? 1.919 -7.549 4.046 1.00 90.31 85 LEU A N 1
ATOM 647 C CA . LEU A 1 85 ? 1.745 -6.636 5.165 1.00 90.31 85 LEU A CA 1
ATOM 648 C C . LEU A 1 85 ? 1.518 -7.469 6.425 1.00 90.31 85 LEU A C 1
ATOM 650 O O . LEU A 1 85 ? 0.609 -8.298 6.484 1.00 90.31 85 LEU A O 1
ATOM 654 N N . VAL A 1 86 ? 2.335 -7.221 7.444 1.00 88.62 86 VAL A N 1
ATOM 655 C CA . VAL A 1 86 ? 2.247 -7.885 8.747 1.00 88.62 86 VAL A CA 1
ATOM 656 C C . VAL A 1 86 ? 2.258 -6.842 9.858 1.00 88.62 86 VAL A C 1
ATOM 658 O O . VAL A 1 86 ? 2.927 -5.814 9.748 1.00 88.62 86 VAL A O 1
ATOM 661 N N . ALA A 1 87 ? 1.500 -7.094 10.925 1.00 83.88 87 ALA A N 1
ATOM 662 C CA . ALA A 1 87 ? 1.572 -6.269 12.123 1.00 83.88 87 ALA A CA 1
ATOM 663 C C . ALA A 1 87 ? 2.951 -6.432 12.775 1.00 83.88 87 ALA A C 1
ATOM 665 O O . ALA A 1 87 ? 3.468 -7.547 12.881 1.00 83.88 87 ALA A O 1
ATOM 666 N N . VAL A 1 88 ? 3.535 -5.325 13.230 1.00 80.19 88 VAL A N 1
ATOM 667 C CA . VAL A 1 88 ? 4.729 -5.376 14.074 1.00 80.19 88 VAL A CA 1
ATOM 668 C C . VAL A 1 88 ? 4.280 -5.838 15.462 1.00 80.19 88 VAL A C 1
ATOM 670 O O . VAL A 1 88 ? 3.394 -5.204 16.035 1.00 80.19 88 VAL A O 1
ATOM 673 N N . PRO A 1 89 ? 4.845 -6.924 16.021 1.00 74.75 89 PRO A N 1
ATOM 674 C CA . PRO A 1 89 ? 4.517 -7.329 17.377 1.00 74.75 89 PRO A CA 1
ATOM 675 C C . PRO A 1 89 ? 4.925 -6.216 18.339 1.00 74.75 89 PRO A C 1
ATOM 677 O O . PRO A 1 89 ? 6.088 -5.805 18.348 1.00 74.75 89 PRO A O 1
ATOM 680 N N . GLU A 1 90 ? 3.992 -5.750 19.165 1.00 70.38 90 GLU A N 1
ATOM 681 C CA . GLU A 1 90 ? 4.334 -4.845 20.259 1.00 70.38 90 GLU A CA 1
ATOM 682 C C . GLU A 1 90 ? 5.387 -5.526 21.150 1.00 70.38 90 GLU A C 1
ATOM 684 O O . GLU A 1 90 ? 5.215 -6.702 21.510 1.00 70.38 90 GLU A O 1
ATOM 689 N N . PRO A 1 91 ? 6.491 -4.845 21.514 1.00 67.81 91 PRO A N 1
ATOM 690 C CA . PRO A 1 91 ? 7.462 -5.420 22.428 1.00 67.81 91 PRO A CA 1
ATOM 691 C C . PRO A 1 91 ? 6.730 -5.782 23.717 1.00 67.81 91 PRO A C 1
ATOM 693 O O . PRO A 1 91 ? 6.134 -4.924 24.371 1.00 67.81 91 PRO A O 1
ATOM 696 N N . SER A 1 92 ? 6.742 -7.069 24.076 1.00 68.44 92 SER A N 1
ATOM 697 C CA . SER A 1 92 ? 5.987 -7.543 25.231 1.00 68.44 92 SER A CA 1
ATOM 698 C C . SER A 1 92 ? 6.396 -6.732 26.458 1.00 68.44 92 SER A C 1
ATOM 700 O O . SER A 1 92 ? 7.582 -6.676 26.800 1.00 68.44 92 SER A O 1
ATOM 702 N N . SER A 1 93 ? 5.419 -6.127 27.127 1.00 65.81 93 SER A N 1
ATOM 703 C CA . SER A 1 93 ? 5.585 -5.263 28.302 1.00 65.81 93 SER A CA 1
ATOM 704 C C . SER A 1 93 ? 6.486 -5.865 29.393 1.00 65.81 93 SER A C 1
ATOM 706 O O . SER A 1 93 ? 7.157 -5.132 30.116 1.00 65.81 93 SER A O 1
ATOM 708 N N . TRP A 1 94 ? 6.602 -7.193 29.454 1.00 59.78 94 TRP A N 1
ATOM 709 C CA . TRP A 1 94 ? 7.559 -7.932 30.282 1.00 59.78 94 TRP A CA 1
ATOM 710 C C . TRP A 1 94 ? 9.025 -7.495 30.122 1.00 59.78 94 TRP A C 1
ATOM 712 O O . TRP A 1 94 ? 9.735 -7.418 31.123 1.00 59.78 94 TRP A O 1
ATOM 722 N N . PHE A 1 95 ? 9.484 -7.146 28.913 1.00 60.31 95 PHE A N 1
ATOM 723 C CA . PHE A 1 95 ? 10.853 -6.650 28.699 1.00 60.31 95 PHE A CA 1
ATOM 724 C C . PHE A 1 95 ? 11.053 -5.231 29.246 1.00 60.31 95 PHE A C 1
ATOM 726 O O . PHE A 1 95 ? 12.120 -4.926 29.783 1.00 60.31 95 PHE A O 1
ATOM 733 N N . LEU A 1 96 ? 10.020 -4.385 29.188 1.00 60.09 96 LEU A N 1
ATOM 734 C CA . LEU A 1 96 ? 10.049 -3.041 29.775 1.00 60.09 96 LEU A CA 1
ATOM 735 C C . LEU A 1 96 ? 10.069 -3.108 31.311 1.00 60.09 96 LEU A C 1
ATOM 737 O O . LEU A 1 96 ? 10.832 -2.383 31.952 1.00 60.09 96 LEU A O 1
ATOM 741 N N . PHE A 1 97 ? 9.309 -4.030 31.911 1.00 59.69 97 PHE A N 1
ATOM 742 C CA . PHE A 1 97 ? 9.317 -4.236 33.364 1.00 59.69 97 PHE A CA 1
ATOM 743 C C . PHE A 1 97 ? 10.606 -4.906 33.872 1.00 59.69 97 PHE A C 1
ATOM 745 O O . PHE A 1 97 ? 11.151 -4.481 34.892 1.00 59.69 97 PHE A O 1
ATOM 752 N N . ALA A 1 98 ? 11.155 -5.892 33.154 1.00 60.53 98 ALA A N 1
ATOM 753 C CA . ALA A 1 98 ? 12.411 -6.545 33.535 1.00 60.53 98 ALA A CA 1
ATOM 754 C C . ALA A 1 98 ? 13.615 -5.582 33.494 1.00 60.53 98 ALA A C 1
ATOM 756 O O . ALA A 1 98 ? 14.458 -5.603 34.396 1.00 60.53 98 ALA A O 1
ATOM 757 N N . GLY A 1 99 ? 13.669 -4.689 32.496 1.00 58.22 99 GLY A N 1
ATOM 758 C CA . GLY A 1 99 ? 14.692 -3.642 32.410 1.00 58.22 99 GLY A CA 1
ATOM 759 C C . GLY A 1 99 ? 14.651 -2.668 33.594 1.00 58.22 99 GLY A C 1
ATOM 760 O O . GLY A 1 99 ? 15.696 -2.333 34.158 1.00 58.22 99 GLY A O 1
ATOM 761 N N . LEU A 1 100 ? 13.449 -2.278 34.035 1.00 58.66 100 LEU A N 1
ATOM 762 C CA . LEU A 1 100 ? 13.264 -1.399 35.192 1.00 58.66 100 LEU A CA 1
ATOM 763 C C . LEU A 1 100 ? 13.675 -2.085 36.511 1.00 58.66 100 LEU A C 1
ATOM 765 O O . LEU A 1 100 ? 14.368 -1.483 37.335 1.00 58.66 100 LEU A O 1
ATOM 769 N N . CYS A 1 101 ? 13.323 -3.363 36.700 1.00 57.44 101 CYS A N 1
ATOM 770 C CA . CYS A 1 101 ? 13.684 -4.128 37.899 1.00 57.44 101 CYS A CA 1
ATOM 771 C C . CYS A 1 101 ? 15.204 -4.277 38.081 1.00 57.44 101 CYS A C 1
ATOM 773 O O . CYS A 1 101 ? 15.716 -4.066 39.184 1.00 57.44 101 CYS A O 1
ATOM 775 N N . CYS A 1 102 ? 15.952 -4.576 37.015 1.00 56.56 102 CYS A N 1
ATOM 776 C CA . CYS A 1 102 ? 17.415 -4.684 37.080 1.00 56.56 102 CYS A CA 1
ATOM 777 C C . CYS A 1 102 ? 18.089 -3.365 37.499 1.00 56.56 102 CYS A C 1
ATOM 779 O O . CYS A 1 102 ? 19.091 -3.376 38.223 1.00 56.56 102 CYS A O 1
ATOM 781 N N . LEU A 1 103 ? 17.523 -2.224 37.096 1.00 55.22 103 LEU A N 1
ATOM 782 C CA . LEU A 1 103 ? 18.050 -0.898 37.422 1.00 55.22 103 LEU A CA 1
ATOM 783 C C . LEU A 1 103 ? 17.833 -0.542 38.906 1.00 55.22 103 LEU A C 1
ATOM 785 O O . LEU A 1 103 ? 18.722 0.021 39.550 1.00 55.22 103 LEU A O 1
ATOM 789 N N . VAL A 1 104 ? 16.704 -0.962 39.487 1.00 58.28 104 VAL A N 1
ATOM 790 C CA . VAL A 1 104 ? 16.415 -0.805 40.925 1.00 58.28 104 V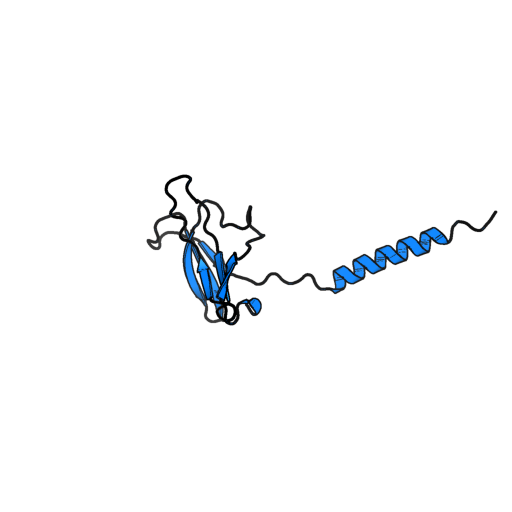AL A CA 1
ATOM 791 C C . VAL A 1 104 ? 17.329 -1.689 41.783 1.00 58.28 104 VAL A C 1
ATOM 793 O O . VAL A 1 104 ? 17.899 -1.213 42.768 1.00 58.28 104 VAL A O 1
ATOM 796 N N . ILE A 1 105 ? 17.551 -2.950 41.392 1.00 58.56 105 ILE A N 1
ATOM 797 C CA . ILE A 1 105 ? 18.406 -3.888 42.147 1.00 58.56 105 ILE A CA 1
ATOM 798 C C . ILE A 1 105 ? 19.857 -3.384 42.218 1.00 58.56 105 ILE A C 1
ATOM 800 O O . ILE A 1 105 ? 20.512 -3.490 43.261 1.00 58.56 105 ILE A O 1
ATOM 804 N N . ARG A 1 106 ? 20.359 -2.776 41.136 1.00 53.53 106 ARG A N 1
ATOM 805 C CA . ARG A 1 106 ? 21.722 -2.231 41.077 1.00 53.53 106 ARG A CA 1
ATOM 806 C C . ARG A 1 106 ? 21.918 -1.040 42.030 1.00 53.53 106 ARG A C 1
ATOM 808 O O . ARG A 1 106 ? 22.954 -0.960 42.688 1.00 53.53 106 ARG A O 1
ATOM 815 N N . ASN A 1 107 ? 20.904 -0.185 42.192 1.00 53.66 107 ASN A N 1
ATOM 816 C CA . ASN A 1 107 ? 20.946 0.956 43.117 1.00 53.66 107 ASN A CA 1
ATOM 817 C C . ASN A 1 107 ? 20.830 0.559 44.600 1.00 53.66 107 ASN A C 1
ATOM 819 O O . ASN A 1 107 ? 21.460 1.188 45.451 1.00 53.66 107 ASN A O 1
ATOM 823 N N . VAL A 1 108 ? 20.088 -0.503 44.932 1.00 58.53 108 VAL A N 1
ATOM 824 C CA . VAL A 1 108 ? 19.997 -0.998 46.322 1.00 58.53 108 VAL A CA 1
ATOM 825 C C . VAL A 1 108 ? 21.331 -1.582 46.794 1.00 58.53 108 VAL A C 1
ATOM 827 O O . VAL A 1 108 ? 21.715 -1.409 47.952 1.00 58.53 108 VAL A O 1
ATOM 830 N N . ARG A 1 109 ? 22.079 -2.233 45.895 1.00 53.97 109 ARG A N 1
ATOM 831 C CA . ARG A 1 109 ? 23.361 -2.866 46.230 1.00 53.97 109 ARG A CA 1
ATOM 832 C C . ARG A 1 109 ? 24.476 -1.847 46.497 1.00 53.97 109 ARG A C 1
ATOM 834 O O . ARG A 1 109 ? 25.330 -2.106 47.336 1.00 53.97 109 ARG A O 1
ATOM 841 N N . HIS A 1 110 ? 24.429 -0.677 45.857 1.00 53.34 110 HIS A N 1
ATOM 842 C CA . HIS A 1 110 ? 25.446 0.368 46.020 1.00 53.34 110 HIS A CA 1
ATOM 843 C C . HIS A 1 110 ? 25.276 1.213 47.298 1.00 53.34 110 HIS A C 1
ATOM 845 O O . HIS A 1 110 ? 26.240 1.811 47.769 1.00 53.34 110 HIS A O 1
A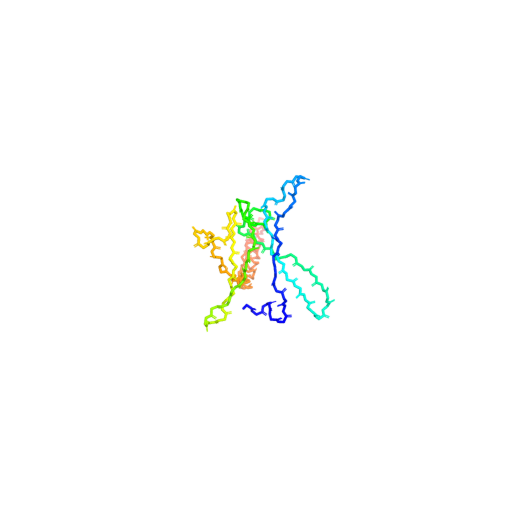TOM 851 N N . ARG A 1 111 ? 24.073 1.258 47.891 1.00 55.81 111 ARG A N 1
ATOM 852 C CA . ARG A 1 111 ? 23.807 2.032 49.123 1.00 55.81 111 ARG A CA 1
ATOM 853 C C . ARG A 1 111 ? 24.190 1.318 50.423 1.00 55.81 111 ARG A C 1
ATOM 855 O O . ARG A 1 111 ? 24.125 1.930 51.481 1.00 55.81 111 ARG A O 1
ATOM 862 N N . ARG A 1 112 ? 24.576 0.039 50.375 1.00 55.72 112 ARG A N 1
ATOM 863 C CA . ARG A 1 112 ? 24.933 -0.745 51.575 1.00 55.72 112 ARG A CA 1
ATOM 864 C C . ARG A 1 112 ? 26.429 -0.757 51.907 1.00 55.72 112 ARG A C 1
ATOM 866 O O . ARG A 1 112 ? 26.799 -1.352 52.909 1.00 55.72 112 ARG A O 1
ATOM 873 N N . SER A 1 113 ? 27.286 -0.111 51.113 1.00 58.44 113 SER A N 1
ATOM 874 C CA . SER A 1 113 ? 28.748 -0.161 51.289 1.00 58.44 113 SER A CA 1
ATOM 875 C C . SER A 1 113 ? 29.368 1.075 51.958 1.00 58.44 113 SER A C 1
ATOM 877 O O . SER A 1 113 ? 30.578 1.250 51.890 1.00 58.44 113 SER A O 1
ATOM 879 N N . THR A 1 114 ? 28.579 1.938 52.604 1.00 57.94 114 THR A N 1
ATOM 880 C CA . THR A 1 114 ? 29.085 3.133 53.308 1.00 57.94 114 THR A CA 1
ATOM 881 C C . THR A 1 114 ? 28.472 3.249 54.705 1.00 57.94 114 THR A C 1
ATOM 883 O O . THR A 1 114 ? 27.681 4.149 54.953 1.00 57.94 114 THR A O 1
ATOM 886 N N . LEU A 1 115 ? 28.772 2.298 55.594 1.00 56.25 115 LEU A N 1
ATOM 887 C CA . LEU A 1 115 ? 28.529 2.381 57.045 1.00 56.25 115 LEU A CA 1
ATOM 888 C C . LEU A 1 115 ? 29.392 1.320 57.758 1.00 56.25 115 LEU A C 1
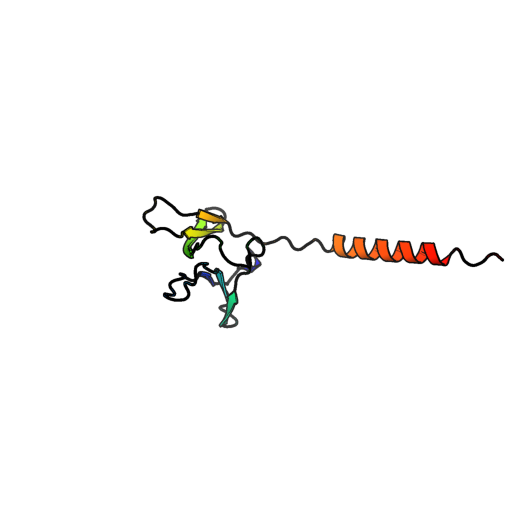ATOM 890 O O . LEU A 1 115 ? 28.893 0.319 58.261 1.00 56.25 115 LEU A O 1
ATOM 894 N N . SER A 1 116 ? 30.710 1.512 57.748 1.00 55.03 116 SER A N 1
ATOM 895 C CA . SER A 1 116 ? 31.625 0.930 58.739 1.00 55.03 116 SER A CA 1
ATOM 896 C C . SER A 1 116 ? 32.933 1.721 58.715 1.00 55.03 116 SER A C 1
ATOM 898 O O . SER A 1 116 ? 33.744 1.558 57.801 1.00 55.03 116 SER A O 1
ATOM 900 N N . GLY A 1 117 ? 33.093 2.611 59.685 1.00 45.69 117 GLY A N 1
ATOM 901 C CA . GLY A 1 117 ? 34.269 3.443 59.910 1.00 45.69 117 GLY A CA 1
ATOM 902 C C . GLY A 1 117 ? 34.059 4.226 61.187 1.00 45.69 117 GLY A C 1
ATOM 903 O O . GLY A 1 117 ? 33.041 4.950 61.225 1.00 45.69 117 GLY A O 1
#

Radius of gyration: 22.94 Å; Cα contacts (8 Å, |Δi|>4): 167; chains: 1; bounding box: 49×34×78 Å

Nearest PDB structures (foldseek):
  7vt0-assembly1_B  TM=3.860E-01  e=1.363E+00  Homo sapiens
  6q3m-assembly4_D  TM=3.042E-01  e=9.191E-01  Homo sapiens
  7lbg-assembly1_B  TM=3.032E-01  e=1.525E+00  Human herpesvirus 5 strain Merlin
  7t4s-assembly1_B  TM=2.915E-01  e=2.393E+00  Human betaherpesvirus 5
  8tco-assembly1_B  TM=2.773E-01  e=2.021E+00  Human betaherpesvirus 5

Secondary structure (DSSP, 8-state):
-GGGTTEEEEE-----SSS---S--EEEEETTTTEEEEE--TTSGGGS-STT-EEEEEEE-TT--EEEEEESS-SSSS--EEEEE-PPPPPPHHHHHHHHHHHHHHHHHHTTSS---

Foldseek 3Di:
DVVCVQKDKDKDPQDDDPPGPQWIWIWIANPVVRDIDTDACPVDPPRTHPDSKYWDDWDADPVRWIWTWIDPDDPPVPDTDIDTDDDDDDDPCVVVVVVVVVVVVVVVVVVPPPPDD